Protein AF-A0A2E6J4M5-F1 (afdb_monomer_lite)

pLDDT: mean 95.75, std 4.4, range [58.66, 98.62]

Foldseek 3Di:
DVVLLVVLVPDQDPDVVSVVLCCDPPRPNNVSVCVVQVVLLVLLVCCVVVVDPLLVSCVVPVSSLLSCLRCVVVLVVCCVVHNVCRCVSSVCSCPVDPNNVVSSVVSNVVSVVVSVVD

Structure (mmCIF, N/CA/C/O backbone):
data_AF-A0A2E6J4M5-F1
#
_entry.id   AF-A0A2E6J4M5-F1
#
loop_
_atom_site.group_PDB
_atom_site.id
_atom_site.type_symbol
_atom_site.label_atom_id
_atom_site.label_alt_id
_atom_site.label_comp_id
_atom_site.label_asym_id
_atom_site.label_entity_id
_atom_site.label_seq_id
_atom_site.pdbx_PDB_ins_code
_atom_site.Cartn_x
_atom_site.Cartn_y
_atom_site.Cartn_z
_atom_site.occupancy
_atom_site.B_iso_or_equiv
_atom_site.auth_seq_id
_atom_site.auth_comp_id
_atom_site.auth_asym_id
_atom_site.auth_atom_id
_atom_site.pdbx_PDB_model_num
ATOM 1 N N . MET A 1 1 ? 15.468 -2.983 6.492 1.00 77.31 1 MET A N 1
ATOM 2 C CA . MET A 1 1 ? 14.169 -2.460 6.018 1.00 77.31 1 MET A CA 1
ATOM 3 C C . MET A 1 1 ? 14.188 -0.984 5.601 1.00 77.31 1 MET A C 1
ATOM 5 O O . MET A 1 1 ? 13.483 -0.659 4.659 1.00 77.31 1 MET A O 1
ATOM 9 N N . ARG A 1 2 ? 14.964 -0.078 6.234 1.00 91.81 2 ARG A N 1
ATOM 10 C CA . ARG A 1 2 ? 14.989 1.359 5.858 1.00 91.81 2 ARG A CA 1
ATOM 11 C C . ARG A 1 2 ? 15.240 1.595 4.360 1.00 91.81 2 ARG A C 1
ATOM 13 O O . ARG A 1 2 ? 14.367 2.132 3.704 1.00 91.81 2 ARG A O 1
ATOM 20 N N . THR A 1 3 ? 16.327 1.055 3.807 1.00 94.69 3 THR A N 1
ATOM 21 C CA . THR A 1 3 ? 16.659 1.180 2.374 1.00 94.69 3 THR A CA 1
ATOM 22 C C . THR A 1 3 ? 15.548 0.684 1.445 1.00 94.69 3 THR A C 1
ATOM 24 O O . THR A 1 3 ? 15.268 1.305 0.426 1.00 94.69 3 THR A O 1
ATOM 27 N N . SER A 1 4 ? 14.885 -0.422 1.793 1.00 95.50 4 SER A N 1
ATOM 28 C CA . SER A 1 4 ? 13.773 -0.954 1.000 1.00 95.50 4 SER A CA 1
ATOM 29 C C . SER A 1 4 ? 12.544 -0.049 1.060 1.00 95.50 4 SER A C 1
ATOM 31 O O . SER A 1 4 ? 11.919 0.176 0.030 1.00 95.50 4 SER A O 1
ATOM 33 N N . ARG A 1 5 ? 12.228 0.517 2.233 1.00 93.44 5 ARG A N 1
ATOM 34 C CA . ARG A 1 5 ? 11.169 1.528 2.361 1.00 93.44 5 ARG A CA 1
ATOM 35 C C . ARG A 1 5 ? 11.501 2.782 1.570 1.00 93.44 5 ARG A C 1
ATOM 37 O O . ARG A 1 5 ? 10.651 3.242 0.827 1.00 93.44 5 ARG A O 1
ATOM 44 N N . ASP A 1 6 ? 12.733 3.278 1.637 1.00 93.88 6 ASP A N 1
ATOM 45 C CA . ASP A 1 6 ? 13.154 4.461 0.878 1.00 93.88 6 ASP A CA 1
ATOM 46 C C . ASP A 1 6 ? 12.983 4.244 -0.637 1.00 93.88 6 ASP A C 1
ATOM 48 O O . ASP A 1 6 ? 12.416 5.092 -1.328 1.00 93.88 6 ASP A O 1
ATOM 52 N N . ALA A 1 7 ? 13.376 3.067 -1.141 1.00 93.94 7 ALA A N 1
ATOM 53 C CA . ALA A 1 7 ? 13.189 2.696 -2.544 1.00 93.94 7 ALA A CA 1
ATOM 54 C C . ALA A 1 7 ? 11.704 2.666 -2.956 1.00 93.94 7 ALA A C 1
ATOM 56 O O . ALA A 1 7 ? 11.341 3.193 -4.007 1.00 93.94 7 ALA A O 1
ATOM 57 N N . ILE A 1 8 ? 10.830 2.094 -2.121 1.00 94.69 8 ILE A N 1
ATOM 58 C CA . ILE A 1 8 ? 9.387 1.999 -2.401 1.00 94.69 8 ILE A CA 1
ATOM 59 C C . ILE A 1 8 ? 8.642 3.318 -2.125 1.00 94.69 8 ILE A C 1
ATOM 61 O O . ILE A 1 8 ? 7.648 3.632 -2.776 1.00 94.69 8 ILE A O 1
ATOM 65 N N . ASN A 1 9 ? 9.144 4.181 -1.249 1.00 90.50 9 ASN A N 1
ATOM 66 C CA . ASN A 1 9 ? 8.601 5.526 -1.061 1.00 90.50 9 ASN A CA 1
ATOM 67 C C . ASN A 1 9 ? 8.848 6.406 -2.298 1.00 90.50 9 ASN A C 1
ATOM 69 O O . ASN A 1 9 ? 7.993 7.226 -2.658 1.00 90.50 9 ASN A O 1
ATOM 73 N N . GLY A 1 10 ? 9.958 6.162 -3.002 1.00 90.88 10 GLY A N 1
ATOM 74 C CA . GLY A 1 10 ? 10.264 6.726 -4.317 1.00 90.88 10 GLY A CA 1
ATOM 75 C C . GLY A 1 10 ? 9.434 6.168 -5.482 1.00 90.88 10 GLY A C 1
ATOM 76 O O . GLY A 1 10 ? 9.454 6.760 -6.558 1.00 90.88 10 GLY A O 1
ATOM 77 N N . PHE A 1 11 ? 8.674 5.086 -5.287 1.00 93.44 11 PHE A N 1
ATOM 78 C CA . PHE A 1 11 ? 7.812 4.499 -6.316 1.00 93.44 11 PHE A CA 1
ATOM 79 C C . PHE A 1 11 ? 6.544 5.339 -6.533 1.00 93.44 11 PHE A C 1
ATOM 81 O O . PHE A 1 11 ? 5.822 5.635 -5.576 1.00 93.44 11 PHE A O 1
ATOM 88 N N . TRP A 1 12 ? 6.276 5.720 -7.785 1.00 95.50 12 TRP A N 1
ATOM 89 C CA . TRP A 1 12 ? 5.132 6.537 -8.216 1.00 95.50 12 TRP A CA 1
ATOM 90 C C . TRP A 1 12 ? 4.625 6.041 -9.582 1.00 95.50 12 TRP A C 1
ATOM 92 O O . TRP A 1 12 ? 4.986 6.637 -10.597 1.00 95.50 12 TRP A O 1
ATOM 102 N N . PRO A 1 13 ? 3.854 4.938 -9.622 1.00 95.38 13 PRO A N 1
ATOM 103 C CA . PRO A 1 13 ? 3.437 4.314 -10.875 1.00 95.38 13 PRO A CA 1
ATOM 104 C C . PRO A 1 13 ? 2.462 5.205 -11.647 1.00 95.38 13 PRO A C 1
ATOM 106 O O . PRO A 1 13 ? 1.485 5.703 -11.083 1.00 95.38 13 PRO A O 1
ATOM 109 N N . LYS A 1 14 ? 2.716 5.373 -12.944 1.00 95.25 14 LYS A N 1
ATOM 110 C CA . LYS A 1 14 ? 1.838 6.055 -13.905 1.00 95.25 14 LYS A CA 1
ATOM 111 C C . LYS A 1 14 ? 0.982 5.075 -14.708 1.00 95.25 14 LYS A C 1
ATOM 113 O O . LYS A 1 14 ? -0.007 5.488 -15.305 1.00 95.25 14 LYS A O 1
ATOM 118 N N . SER A 1 15 ? 1.354 3.800 -14.713 1.00 96.69 15 SER A N 1
ATOM 119 C CA . SER A 1 15 ? 0.588 2.714 -15.317 1.00 96.69 15 SER A CA 1
ATOM 120 C C . SER A 1 15 ? 0.791 1.403 -14.554 1.00 96.69 15 SER A C 1
ATOM 122 O O . SER A 1 15 ? 1.651 1.296 -13.673 1.00 96.69 15 SER A O 1
ATOM 124 N N . TYR A 1 16 ? 0.020 0.378 -14.923 1.00 96.88 16 TYR A N 1
ATOM 125 C CA . TYR A 1 16 ? 0.252 -0.975 -14.427 1.00 96.88 16 TYR A CA 1
ATOM 126 C C . TYR A 1 16 ? 1.624 -1.527 -14.854 1.00 96.88 16 TYR A C 1
ATOM 128 O O . TYR A 1 16 ? 2.256 -2.233 -14.070 1.00 96.88 16 TYR A O 1
ATOM 136 N N . ASP A 1 17 ? 2.141 -1.153 -16.030 1.00 96.88 17 ASP A N 1
ATOM 137 C CA . ASP A 1 17 ? 3.466 -1.597 -16.487 1.00 96.88 17 ASP A CA 1
ATOM 138 C C . ASP A 1 17 ? 4.587 -1.164 -15.529 1.00 96.88 17 ASP A C 1
ATOM 140 O O . ASP A 1 17 ? 5.521 -1.932 -15.294 1.00 96.88 17 ASP A O 1
ATOM 144 N N . ASP A 1 18 ? 4.469 0.009 -14.895 1.00 95.62 18 ASP A N 1
ATOM 145 C CA . ASP A 1 18 ? 5.419 0.452 -13.866 1.00 95.62 18 ASP A CA 1
ATOM 146 C C . ASP A 1 18 ? 5.383 -0.464 -12.633 1.00 95.62 18 ASP A C 1
ATOM 148 O O . ASP A 1 18 ? 6.424 -0.835 -12.082 1.00 95.62 18 ASP A O 1
ATOM 152 N N . VAL A 1 19 ? 4.180 -0.857 -12.199 1.00 96.06 19 VAL A N 1
ATOM 153 C CA . VAL A 1 19 ? 3.988 -1.806 -11.090 1.00 96.06 19 VAL A CA 1
ATOM 154 C C . VAL A 1 19 ? 4.594 -3.160 -11.455 1.00 96.06 19 VAL A C 1
ATOM 156 O O . VAL A 1 19 ? 5.367 -3.738 -10.682 1.00 96.06 19 VAL A O 1
ATOM 159 N N . LYS A 1 20 ? 4.284 -3.646 -12.658 1.00 95.94 20 LYS A N 1
ATOM 160 C CA . LYS A 1 20 ? 4.773 -4.913 -13.193 1.00 95.94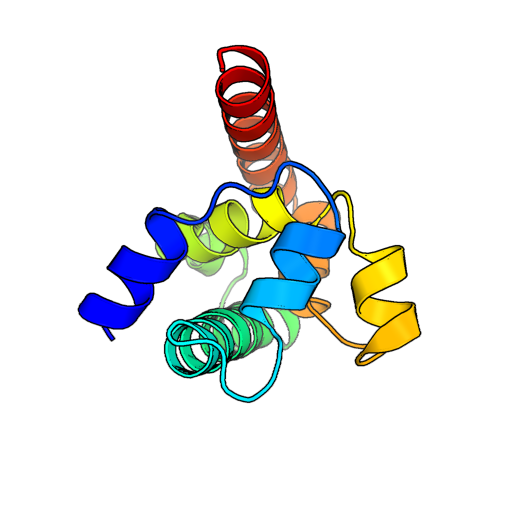 20 LYS A CA 1
ATOM 161 C C . LYS A 1 20 ? 6.296 -4.933 -13.245 1.00 95.94 20 LYS A C 1
ATOM 163 O O . LYS A 1 20 ? 6.891 -5.868 -12.711 1.00 95.94 20 LYS A O 1
ATOM 168 N N . ALA A 1 21 ? 6.931 -3.881 -13.761 1.00 94.75 21 ALA A N 1
ATOM 169 C CA . ALA A 1 21 ? 8.385 -3.751 -13.818 1.00 94.75 21 ALA A CA 1
ATOM 170 C C . ALA A 1 21 ? 9.040 -3.838 -12.428 1.00 94.75 21 ALA A C 1
ATOM 172 O O . ALA A 1 21 ? 10.022 -4.559 -12.253 1.00 94.75 21 ALA A O 1
ATOM 173 N N . TYR A 1 22 ? 8.471 -3.178 -11.414 1.00 93.81 22 TYR A N 1
ATOM 174 C CA . TYR A 1 22 ? 8.993 -3.219 -10.040 1.00 93.81 22 TYR A CA 1
ATOM 175 C C . TYR A 1 22 ? 8.851 -4.610 -9.406 1.00 93.81 22 TYR A C 1
ATOM 177 O O . TYR A 1 22 ? 9.720 -5.047 -8.645 1.00 93.81 22 TYR A O 1
ATOM 185 N N . SER A 1 23 ? 7.775 -5.321 -9.743 1.00 92.31 23 SER A N 1
ATOM 186 C CA . SER A 1 23 ? 7.509 -6.684 -9.282 1.00 92.31 23 SER A CA 1
ATOM 187 C C . SER A 1 23 ? 8.242 -7.775 -10.078 1.00 92.31 23 SER A C 1
ATOM 189 O O . SER A 1 23 ? 8.282 -8.925 -9.636 1.00 92.31 23 SER A O 1
ATOM 191 N N . ALA A 1 24 ? 8.876 -7.427 -11.203 1.00 94.38 24 ALA A N 1
ATOM 192 C CA . ALA A 1 24 ? 9.518 -8.384 -12.094 1.00 94.38 24 ALA A CA 1
ATOM 193 C C . ALA A 1 24 ? 10.814 -8.971 -11.494 1.00 94.38 24 ALA A C 1
ATOM 195 O O . ALA A 1 24 ? 11.618 -8.237 -10.901 1.00 94.38 24 ALA A O 1
ATOM 196 N N . PRO A 1 25 ? 11.071 -10.282 -11.666 1.00 92.00 25 PRO A N 1
ATOM 197 C CA . PRO A 1 25 ? 12.357 -10.879 -11.320 1.00 92.00 25 PRO A CA 1
ATOM 198 C C . PRO A 1 25 ? 13.519 -10.163 -12.022 1.00 92.00 25 PRO A C 1
ATOM 200 O O . PRO A 1 25 ? 13.433 -9.821 -13.197 1.00 92.00 25 PRO A O 1
ATOM 203 N N . GLY A 1 26 ? 14.619 -9.934 -11.302 1.00 89.56 26 GLY A N 1
ATOM 204 C CA . GLY A 1 26 ? 15.816 -9.279 -11.845 1.00 89.56 26 GLY A CA 1
ATOM 205 C C . GLY A 1 26 ? 15.776 -7.746 -11.856 1.00 89.56 26 GLY A C 1
ATOM 206 O O . GLY A 1 26 ? 16.831 -7.130 -11.992 1.00 89.56 26 GLY A O 1
ATOM 207 N N . HIS A 1 27 ? 14.618 -7.111 -11.634 1.00 93.00 27 HIS A N 1
ATOM 208 C CA . HIS A 1 27 ? 14.576 -5.661 -11.457 1.00 93.00 27 HIS A CA 1
ATOM 209 C C . HIS A 1 27 ? 15.319 -5.262 -10.162 1.00 93.00 27 HIS A C 1
ATOM 211 O O . HIS A 1 27 ? 15.077 -5.881 -9.119 1.00 93.00 27 HIS A O 1
ATOM 217 N N . PRO A 1 28 ? 16.174 -4.216 -10.159 1.00 92.88 28 PRO A N 1
ATOM 218 C CA . PRO A 1 28 ? 16.979 -3.846 -8.986 1.00 92.88 28 PRO A CA 1
ATOM 219 C C . PRO A 1 28 ? 16.162 -3.601 -7.711 1.00 92.88 28 PRO A C 1
ATOM 221 O O . PRO A 1 28 ? 16.618 -3.877 -6.603 1.00 92.88 28 PRO A O 1
ATOM 224 N N . VAL A 1 29 ? 14.925 -3.116 -7.860 1.00 93.62 29 VAL A N 1
ATOM 225 C CA . VAL A 1 29 ? 14.026 -2.841 -6.727 1.00 93.62 29 VAL A CA 1
ATOM 226 C C . VAL A 1 29 ? 13.154 -4.031 -6.318 1.00 93.62 29 VAL A C 1
ATOM 228 O O . VAL A 1 29 ? 12.450 -3.936 -5.319 1.00 93.62 29 VAL A O 1
ATOM 231 N N . ASN A 1 30 ? 13.191 -5.158 -7.038 1.00 95.56 30 ASN A N 1
ATOM 232 C CA . ASN A 1 30 ? 12.283 -6.284 -6.801 1.00 95.56 30 ASN A CA 1
ATOM 233 C C . ASN A 1 30 ? 12.383 -6.838 -5.375 1.00 95.56 30 ASN A C 1
ATOM 235 O O . ASN A 1 30 ? 11.375 -7.150 -4.743 1.00 95.56 30 ASN A O 1
ATOM 239 N N . ALA A 1 31 ? 13.601 -6.933 -4.837 1.00 95.94 31 ALA A N 1
ATOM 240 C CA . ALA A 1 31 ? 13.808 -7.380 -3.463 1.00 95.94 31 ALA A CA 1
ATOM 241 C C . ALA A 1 31 ? 13.160 -6.421 -2.448 1.00 95.94 31 ALA A C 1
ATOM 243 O O . ALA A 1 31 ? 12.544 -6.872 -1.482 1.00 95.94 31 ALA A O 1
ATOM 244 N N . ALA A 1 32 ? 13.252 -5.108 -2.689 1.00 96.38 32 ALA A N 1
ATOM 245 C CA . ALA A 1 32 ? 12.592 -4.099 -1.867 1.00 96.38 32 ALA A CA 1
ATOM 246 C C . ALA A 1 32 ? 11.066 -4.165 -2.014 1.00 96.38 32 ALA A C 1
ATOM 248 O O . ALA A 1 32 ? 10.367 -4.146 -1.005 1.00 96.38 32 ALA A O 1
ATOM 249 N N . TRP A 1 33 ? 10.564 -4.323 -3.242 1.00 96.06 33 TRP A N 1
ATOM 250 C CA . TRP A 1 33 ? 9.142 -4.499 -3.530 1.00 96.06 33 TRP A CA 1
ATOM 251 C C . TRP A 1 33 ? 8.564 -5.677 -2.753 1.00 96.06 33 TRP A C 1
ATOM 253 O 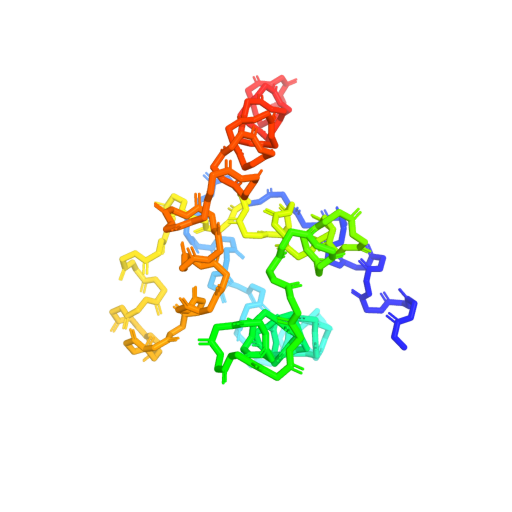O . TRP A 1 33 ? 7.629 -5.495 -1.974 1.00 96.06 33 TRP A O 1
ATOM 263 N N . ARG A 1 34 ? 9.164 -6.867 -2.896 1.00 95.38 34 ARG A N 1
ATOM 264 C CA . ARG A 1 34 ? 8.721 -8.077 -2.194 1.00 95.38 34 ARG A CA 1
ATOM 265 C C . ARG A 1 34 ? 8.762 -7.889 -0.684 1.00 95.38 34 ARG A C 1
ATOM 267 O O . ARG A 1 34 ? 7.769 -8.178 -0.038 1.00 95.38 34 ARG A O 1
ATOM 274 N N . GLN A 1 35 ? 9.862 -7.361 -0.137 1.00 97.00 35 GLN A N 1
ATOM 275 C CA . GLN A 1 35 ? 9.990 -7.136 1.306 1.00 97.00 35 GLN A CA 1
ATOM 276 C C . GLN A 1 35 ? 8.908 -6.193 1.849 1.00 97.00 35 GLN A C 1
ATOM 278 O O . GLN A 1 35 ? 8.299 -6.492 2.872 1.00 97.00 35 GLN A O 1
ATOM 283 N N . VAL A 1 36 ? 8.692 -5.045 1.204 1.00 97.12 36 VAL A N 1
ATOM 284 C CA . VAL A 1 36 ? 7.793 -4.003 1.720 1.00 97.12 36 VAL A CA 1
ATOM 285 C C . VAL A 1 36 ? 6.328 -4.408 1.557 1.00 97.12 36 VAL A C 1
ATOM 287 O O . VAL A 1 36 ? 5.559 -4.290 2.506 1.00 97.12 36 VAL A O 1
ATOM 290 N N . THR A 1 37 ? 5.942 -4.931 0.391 1.00 96.62 37 THR A N 1
ATOM 291 C CA . THR A 1 37 ? 4.554 -5.351 0.131 1.00 96.62 37 THR A CA 1
ATOM 292 C C . THR A 1 37 ? 4.142 -6.532 1.007 1.00 96.62 37 THR A C 1
ATOM 294 O O . THR A 1 37 ? 3.089 -6.472 1.638 1.00 96.62 37 THR A O 1
ATOM 297 N N . SER A 1 38 ? 4.986 -7.565 1.139 1.00 96.94 38 SER A N 1
ATOM 298 C CA . SER A 1 38 ? 4.668 -8.715 1.995 1.00 96.94 38 SER A CA 1
ATOM 299 C C . SER A 1 38 ? 4.622 -8.342 3.474 1.00 96.94 38 SER A C 1
ATOM 301 O O . SER A 1 38 ? 3.817 -8.889 4.222 1.00 96.94 38 SER A O 1
ATOM 303 N N . TYR A 1 39 ? 5.486 -7.416 3.906 1.00 97.88 39 TYR A N 1
ATOM 304 C CA . TYR A 1 39 ? 5.469 -6.919 5.277 1.00 97.88 39 TYR A CA 1
ATOM 305 C C . TYR A 1 39 ? 4.151 -6.215 5.587 1.00 97.88 39 TYR A C 1
ATOM 307 O O . TYR A 1 39 ? 3.509 -6.557 6.574 1.00 97.88 39 TYR A O 1
ATOM 315 N N . TRP A 1 40 ? 3.713 -5.281 4.737 1.00 97.81 40 TRP A N 1
ATOM 316 C CA . TRP A 1 40 ? 2.462 -4.567 4.984 1.00 97.81 40 TRP A CA 1
ATOM 317 C C . TRP A 1 40 ? 1.234 -5.473 4.889 1.00 97.81 40 TRP A C 1
ATOM 319 O O . TRP A 1 40 ? 0.324 -5.322 5.698 1.00 97.81 40 TRP A O 1
ATOM 329 N N . GLU A 1 41 ? 1.236 -6.470 4.002 1.00 98.00 41 GLU A N 1
ATOM 330 C CA . GLU A 1 41 ? 0.182 -7.490 3.989 1.00 98.00 41 GLU A CA 1
ATOM 331 C C . GLU A 1 41 ? 0.131 -8.292 5.292 1.00 98.00 41 GLU A C 1
ATOM 333 O O . GLU A 1 41 ? -0.950 -8.503 5.836 1.00 98.00 41 GLU A O 1
ATOM 338 N N . MET A 1 42 ? 1.282 -8.688 5.84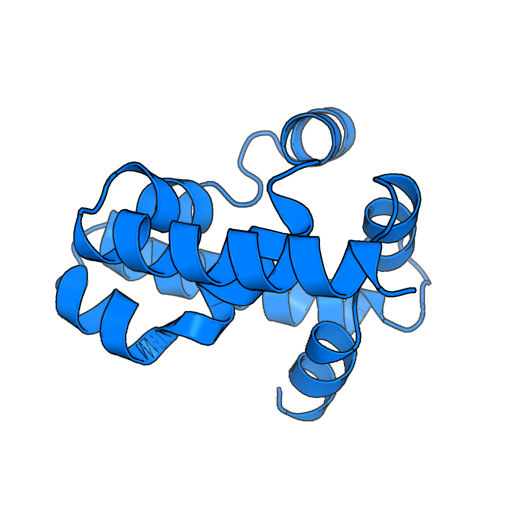6 1.00 97.88 42 MET A N 1
ATOM 339 C CA . MET A 1 42 ? 1.324 -9.344 7.155 1.00 97.88 42 MET A CA 1
ATOM 340 C C . MET A 1 42 ? 0.847 -8.403 8.270 1.00 97.88 42 MET A C 1
ATOM 342 O O . MET A 1 42 ? 0.075 -8.824 9.129 1.00 97.88 42 MET A O 1
ATOM 346 N N . VAL A 1 43 ? 1.277 -7.134 8.254 1.00 97.56 43 VAL A N 1
ATOM 347 C CA . VAL A 1 43 ? 0.908 -6.136 9.269 1.00 97.56 43 VAL A CA 1
ATOM 348 C C . VAL A 1 43 ? -0.603 -5.975 9.282 1.00 97.56 43 VAL A C 1
ATOM 350 O O . VAL A 1 43 ? -1.224 -6.218 10.310 1.00 97.56 43 VAL A O 1
ATOM 353 N N . PHE A 1 44 ? -1.228 -5.633 8.158 1.00 98.38 44 PHE A N 1
ATOM 354 C CA . PHE A 1 44 ? -2.682 -5.464 8.114 1.00 98.38 44 PHE A CA 1
ATOM 355 C C . PHE A 1 44 ? -3.441 -6.787 8.268 1.00 98.38 44 PHE A C 1
ATOM 357 O O . PHE A 1 44 ? -4.568 -6.789 8.760 1.00 98.38 44 PHE A O 1
ATOM 364 N N . GLY A 1 45 ? -2.804 -7.918 7.953 1.00 98.50 45 GLY A N 1
ATOM 365 C CA . GLY A 1 45 ? -3.312 -9.247 8.270 1.00 98.50 45 GLY A CA 1
ATOM 366 C C . GLY A 1 45 ? -3.544 -9.458 9.764 1.00 98.50 45 GLY A C 1
ATOM 367 O O . GLY A 1 45 ? -4.555 -10.048 10.131 1.00 98.50 45 GLY A O 1
ATOM 368 N N . MET A 1 46 ? -2.691 -8.916 10.642 1.00 98.56 46 MET A N 1
ATOM 369 C CA . MET A 1 46 ? -2.894 -9.023 12.094 1.00 98.56 46 MET A CA 1
ATOM 370 C C . MET A 1 46 ? -4.216 -8.389 12.540 1.00 98.56 46 MET A C 1
ATOM 372 O O . MET A 1 46 ? -4.971 -9.010 13.285 1.00 98.56 46 MET A O 1
ATOM 376 N N . ALA A 1 47 ? -4.526 -7.187 12.048 1.00 97.75 47 ALA A N 1
ATOM 377 C CA . ALA A 1 47 ? -5.793 -6.520 12.341 1.00 97.75 47 ALA A CA 1
ATOM 378 C C . ALA A 1 47 ? -6.986 -7.230 11.681 1.00 97.75 47 ALA A C 1
ATOM 380 O O . ALA A 1 47 ? -8.001 -7.452 12.336 1.00 97.75 47 ALA A O 1
ATOM 381 N N . HIS A 1 48 ? -6.849 -7.657 10.420 1.00 98.31 48 HIS A N 1
ATOM 382 C CA . HIS A 1 48 ? -7.907 -8.383 9.705 1.00 98.31 48 HIS A CA 1
ATOM 383 C C . HIS A 1 48 ? -8.270 -9.701 10.417 1.00 98.31 48 HIS A C 1
ATOM 385 O O . HIS A 1 48 ? -9.433 -10.088 10.472 1.00 98.31 48 HIS A O 1
ATOM 391 N N . HIS A 1 49 ? -7.291 -10.367 11.033 1.00 98.38 49 HIS A N 1
ATOM 392 C CA . HIS A 1 49 ? -7.504 -11.583 11.820 1.00 98.38 49 HIS A CA 1
ATOM 393 C C . HIS A 1 49 ? -7.852 -11.331 13.299 1.00 98.38 49 HIS A C 1
ATOM 395 O O . HIS A 1 49 ? -7.916 -12.285 14.072 1.00 98.38 49 HIS A O 1
ATOM 401 N N . GLY A 1 50 ? -8.078 -10.080 13.713 1.00 97.31 50 GLY A N 1
ATOM 402 C CA . GLY A 1 50 ? -8.480 -9.740 15.082 1.00 97.31 50 GLY A CA 1
ATOM 403 C C . GLY A 1 50 ? -7.385 -9.918 16.139 1.00 97.31 50 GLY A C 1
ATOM 404 O O . GLY A 1 50 ? -7.689 -9.976 17.327 1.00 97.31 50 GLY A O 1
ATOM 405 N N . ILE A 1 51 ? -6.114 -10.006 15.732 1.00 98.38 51 ILE A N 1
ATOM 406 C CA . ILE A 1 51 ? -4.967 -10.135 16.649 1.00 98.38 51 ILE A CA 1
ATOM 407 C C . ILE A 1 51 ? -4.717 -8.811 17.384 1.00 98.38 51 ILE A C 1
ATOM 409 O O . ILE A 1 51 ? -4.308 -8.808 18.543 1.00 98.38 51 ILE A O 1
ATOM 413 N N . VAL A 1 52 ? -4.968 -7.683 16.714 1.00 97.44 52 VAL A N 1
ATOM 414 C CA . VAL A 1 52 ? -4.839 -6.332 17.275 1.00 97.44 52 VAL A CA 1
ATOM 415 C C . VAL A 1 52 ? -6.050 -5.498 16.863 1.00 97.44 52 VAL A C 1
ATOM 417 O O . VAL A 1 52 ? -6.593 -5.697 15.776 1.00 97.44 52 VAL A O 1
ATOM 420 N N . ALA A 1 53 ? -6.477 -4.567 17.721 1.00 97.44 53 ALA A N 1
ATOM 421 C CA . ALA A 1 53 ? -7.579 -3.654 17.425 1.00 97.44 53 ALA A CA 1
ATOM 422 C C . ALA A 1 53 ? -7.300 -2.850 16.143 1.00 97.44 53 ALA A C 1
ATOM 424 O O . ALA A 1 53 ? -6.233 -2.250 16.006 1.00 97.44 53 ALA A O 1
ATOM 425 N N . SER A 1 54 ? -8.259 -2.837 15.214 1.00 96.06 54 SER A N 1
ATOM 426 C CA . SER A 1 54 ? -8.081 -2.275 13.870 1.00 96.06 54 SER A CA 1
ATOM 427 C C . SER A 1 54 ? -7.757 -0.787 13.878 1.00 96.06 54 SER A C 1
ATOM 429 O O . SER A 1 54 ? -6.838 -0.379 13.175 1.00 96.06 54 SER A O 1
ATOM 431 N N . ASP A 1 55 ? -8.461 0.007 14.688 1.00 94.38 55 ASP A N 1
ATOM 432 C CA . ASP A 1 55 ? -8.278 1.463 14.725 1.00 94.38 55 ASP A CA 1
ATOM 433 C C . ASP A 1 55 ? -6.884 1.824 15.231 1.00 94.38 55 ASP A C 1
ATOM 435 O O . ASP A 1 55 ? -6.121 2.476 14.520 1.00 94.38 55 ASP A O 1
ATOM 439 N N . PHE A 1 56 ? -6.492 1.256 16.378 1.00 95.81 56 PHE A N 1
ATOM 440 C CA . PHE A 1 56 ? -5.133 1.381 16.905 1.00 95.81 56 PHE A CA 1
ATOM 441 C C . PHE A 1 56 ? -4.085 0.971 15.865 1.00 95.81 56 PHE A C 1
ATOM 443 O O . PHE A 1 56 ? -3.041 1.609 15.716 1.00 95.81 56 PHE A O 1
ATOM 450 N N . TRP A 1 57 ? -4.347 -0.105 15.124 1.00 96.12 57 TRP A N 1
ATOM 451 C CA . TRP A 1 57 ? -3.408 -0.587 14.127 1.00 96.12 57 TRP A CA 1
ATOM 452 C C . TRP A 1 57 ? -3.265 0.372 12.944 1.00 96.12 57 TRP A C 1
ATOM 454 O O . TRP A 1 57 ? -2.144 0.653 12.523 1.00 96.12 57 TRP A O 1
ATOM 464 N N . ILE A 1 58 ? -4.374 0.904 12.430 1.00 95.94 58 ILE A N 1
ATOM 465 C CA . ILE A 1 58 ? -4.405 1.830 11.291 1.00 95.94 58 ILE A CA 1
ATOM 466 C C . ILE A 1 58 ? -3.744 3.164 11.646 1.00 95.94 58 ILE A C 1
ATOM 468 O O . ILE A 1 58 ? -2.921 3.649 10.867 1.00 95.94 58 ILE A O 1
ATOM 472 N N . GLU A 1 59 ? -4.039 3.713 12.827 1.00 95.12 59 GLU A N 1
ATOM 473 C CA . GLU A 1 59 ? -3.459 4.965 13.336 1.00 95.12 59 GLU A CA 1
ATOM 474 C C . GLU A 1 59 ? -1.923 4.947 13.329 1.00 95.12 59 GLU A C 1
ATOM 476 O O . GLU A 1 59 ? -1.282 5.958 13.046 1.00 95.12 59 GLU A O 1
ATOM 481 N N . ASN A 1 60 ? -1.322 3.783 13.590 1.00 95.88 60 ASN A N 1
ATOM 482 C CA . ASN A 1 60 ? 0.127 3.629 13.718 1.00 95.88 60 ASN A CA 1
ATOM 483 C C . ASN A 1 60 ? 0.824 3.136 12.436 1.00 95.88 60 ASN A C 1
ATOM 485 O O . ASN A 1 60 ? 2.050 3.195 12.346 1.00 95.88 60 ASN A O 1
ATOM 489 N N . ASN A 1 61 ? 0.075 2.651 11.438 1.00 96.06 61 ASN A N 1
ATOM 490 C CA . ASN A 1 61 ? 0.625 1.950 10.267 1.00 96.06 61 ASN A CA 1
ATOM 491 C C . ASN A 1 61 ? 0.194 2.557 8.918 1.00 96.06 61 ASN A C 1
ATOM 493 O O . ASN A 1 61 ? 0.108 1.858 7.904 1.00 96.06 61 ASN A O 1
ATOM 497 N N . GLY A 1 62 ? -0.024 3.874 8.872 1.00 94.81 62 GLY A N 1
ATOM 498 C CA . GLY A 1 62 ? -0.464 4.598 7.671 1.00 94.81 62 GLY A CA 1
ATOM 499 C C . GLY A 1 62 ? 0.412 4.427 6.424 1.00 94.81 62 GLY A C 1
ATOM 500 O O . GLY A 1 62 ? -0.091 4.509 5.304 1.00 94.81 62 GLY A O 1
ATOM 501 N N . GLU A 1 63 ? 1.709 4.132 6.584 1.00 95.56 63 GLU A N 1
ATOM 502 C CA . GLU A 1 63 ? 2.628 3.898 5.457 1.00 95.56 63 GLU A CA 1
ATOM 503 C C . GLU A 1 63 ? 2.160 2.732 4.564 1.00 95.56 63 GLU A C 1
ATOM 505 O O . GLU A 1 63 ? 2.281 2.813 3.339 1.00 95.56 63 GLU A O 1
ATOM 510 N N . GLY A 1 64 ? 1.552 1.686 5.137 1.00 96.56 64 GLY A N 1
ATOM 511 C CA . GLY A 1 64 ? 0.995 0.587 4.347 1.00 96.56 64 GLY A CA 1
ATOM 512 C C . GLY A 1 64 ? -0.215 1.013 3.512 1.00 96.56 64 GLY A C 1
ATOM 513 O O . GLY A 1 64 ? -0.276 0.689 2.326 1.00 96.56 64 GLY A O 1
ATOM 514 N N . LEU A 1 65 ? -1.130 1.813 4.074 1.00 97.69 65 LEU A N 1
ATOM 515 C CA . LEU A 1 65 ? -2.252 2.384 3.314 1.00 97.69 65 LEU A CA 1
ATOM 516 C C . LEU A 1 65 ? -1.770 3.354 2.230 1.00 97.69 65 LEU A C 1
ATOM 518 O O . LEU A 1 65 ? -2.349 3.409 1.147 1.00 97.69 65 LEU A O 1
ATOM 522 N N . PHE A 1 66 ? -0.680 4.083 2.477 1.00 97.50 66 PHE A N 1
ATOM 523 C CA . PHE A 1 66 ? -0.085 4.972 1.482 1.00 97.50 66 PHE A CA 1
ATOM 524 C C . PHE A 1 66 ? 0.541 4.200 0.316 1.00 97.50 66 PHE A C 1
ATOM 526 O O . PHE A 1 66 ? 0.362 4.581 -0.842 1.00 97.50 66 PHE A O 1
ATOM 533 N N . LEU A 1 67 ? 1.230 3.089 0.597 1.00 97.31 67 LEU A N 1
ATOM 534 C CA . LEU A 1 67 ? 1.666 2.153 -0.437 1.00 97.31 67 LEU A CA 1
ATOM 535 C C . LEU A 1 67 ? 0.467 1.616 -1.222 1.00 97.31 67 LEU A C 1
ATOM 537 O O . LEU A 1 67 ? 0.490 1.632 -2.453 1.00 97.31 67 LEU A O 1
ATOM 541 N N . PHE A 1 68 ? -0.579 1.175 -0.519 1.00 98.25 68 PHE A N 1
ATOM 542 C CA . PHE A 1 68 ? -1.781 0.637 -1.145 1.00 98.25 68 PHE A CA 1
ATOM 543 C C . PHE A 1 68 ? -2.462 1.665 -2.057 1.00 98.25 68 PHE A C 1
ATOM 545 O O . PHE A 1 68 ? -2.812 1.332 -3.183 1.00 98.25 68 PHE A O 1
ATOM 552 N N . ALA A 1 69 ? -2.545 2.937 -1.654 1.00 98.19 69 ALA A N 1
ATOM 553 C CA . ALA A 1 69 ? -3.134 4.008 -2.463 1.00 98.19 69 ALA A CA 1
ATOM 554 C C . ALA A 1 69 ? -2.455 4.193 -3.830 1.00 98.19 69 ALA A C 1
ATOM 556 O O . ALA A 1 69 ? -3.111 4.593 -4.790 1.00 98.19 69 ALA A O 1
ATOM 557 N N . LYS A 1 70 ? -1.161 3.865 -3.947 1.00 97.81 70 LYS A N 1
ATOM 558 C CA . LYS A 1 70 ? -0.425 3.911 -5.221 1.00 97.81 70 LYS A CA 1
ATOM 559 C C . LYS A 1 70 ? -0.752 2.740 -6.151 1.00 97.81 70 LYS A C 1
ATOM 561 O O . LYS A 1 70 ? -0.653 2.896 -7.362 1.00 97.81 70 LYS A O 1
ATOM 566 N N . VAL A 1 71 ? -1.094 1.573 -5.602 1.00 97.44 71 VAL A N 1
ATOM 567 C CA . VAL A 1 71 ? -1.295 0.328 -6.370 1.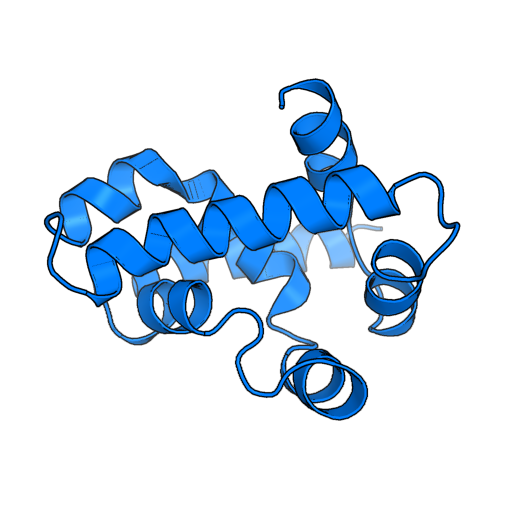00 97.44 71 VAL A CA 1
ATOM 568 C C . VAL A 1 71 ? -2.765 -0.046 -6.545 1.00 97.44 71 VAL A C 1
ATOM 570 O O . VAL A 1 71 ? -3.085 -0.795 -7.460 1.00 97.44 71 VAL A O 1
ATOM 573 N N . ALA A 1 72 ? -3.656 0.495 -5.710 1.00 97.81 72 ALA A N 1
ATOM 574 C CA . ALA A 1 72 ? -5.090 0.224 -5.731 1.00 97.81 72 ALA A CA 1
ATOM 575 C C . ALA A 1 72 ? -5.751 0.421 -7.111 1.00 97.81 72 ALA A C 1
ATOM 577 O O . ALA A 1 72 ? -6.587 -0.411 -7.459 1.00 97.81 72 ALA A O 1
ATOM 578 N N . PRO A 1 73 ? -5.374 1.423 -7.940 1.00 97.62 73 PRO A N 1
ATOM 579 C CA . PRO A 1 73 ? -5.932 1.555 -9.289 1.00 97.62 73 PRO A CA 1
ATOM 580 C C . PRO A 1 73 ? -5.660 0.362 -10.213 1.00 97.62 73 PRO A C 1
ATOM 582 O O . PRO A 1 73 ? -6.390 0.179 -11.177 1.00 97.62 73 PRO A O 1
ATOM 585 N N . TYR A 1 74 ? -4.632 -0.439 -9.918 1.00 98.12 74 TYR A N 1
ATOM 586 C CA . TYR A 1 74 ? -4.163 -1.547 -10.754 1.00 98.12 74 TYR A CA 1
ATOM 587 C C . TYR A 1 74 ? -4.412 -2.917 -10.107 1.00 98.12 74 TYR A C 1
ATOM 589 O O . TYR A 1 74 ? -3.759 -3.910 -10.434 1.00 98.12 74 TYR A O 1
ATOM 597 N N . LEU A 1 75 ? -5.292 -2.978 -9.104 1.00 97.94 75 LEU A N 1
ATOM 598 C CA . LEU A 1 75 ? -5.478 -4.173 -8.284 1.00 97.94 75 LEU A CA 1
ATOM 599 C C . LEU A 1 75 ? -6.008 -5.363 -9.095 1.00 97.94 75 LEU A C 1
ATOM 601 O O . LEU A 1 75 ? -5.623 -6.503 -8.830 1.00 97.94 75 LEU A O 1
ATOM 605 N N . ASN A 1 76 ? -6.843 -5.095 -10.100 1.00 98.12 76 ASN A N 1
ATOM 606 C CA . ASN A 1 76 ? -7.388 -6.118 -10.989 1.00 98.12 76 ASN A CA 1
ATOM 607 C C . ASN A 1 76 ? -6.273 -6.792 -11.796 1.00 98.12 76 ASN A C 1
ATOM 609 O O . ASN A 1 76 ? -6.179 -8.017 -11.817 1.00 98.12 76 ASN A O 1
ATOM 613 N N . GLU A 1 77 ? -5.386 -6.005 -12.394 1.00 98.31 77 GLU A N 1
ATOM 614 C CA . GLU A 1 77 ? -4.264 -6.471 -13.200 1.00 98.31 77 GLU A CA 1
ATOM 615 C C . GLU A 1 77 ? -3.215 -7.185 -12.337 1.00 98.31 77 GLU A C 1
ATOM 617 O O . GLU A 1 77 ? -2.768 -8.283 -12.672 1.00 98.31 77 GLU A O 1
ATOM 622 N N . ILE A 1 78 ? -2.890 -6.630 -11.161 1.00 97.50 78 ILE A N 1
ATOM 623 C CA . ILE A 1 78 ? -2.010 -7.270 -10.167 1.00 97.50 78 ILE A CA 1
ATOM 624 C C . ILE A 1 78 ? -2.514 -8.675 -9.804 1.00 97.50 78 ILE A C 1
ATOM 626 O O . ILE A 1 78 ? -1.715 -9.602 -9.649 1.00 97.50 78 ILE A O 1
ATOM 630 N N . ARG A 1 79 ? -3.829 -8.838 -9.630 1.00 97.88 79 ARG A N 1
ATOM 631 C CA . ARG A 1 79 ? -4.447 -10.119 -9.262 1.00 97.88 79 ARG A CA 1
ATOM 632 C C . ARG A 1 79 ? -4.568 -11.076 -10.442 1.00 97.88 79 ARG A C 1
ATOM 634 O O . ARG A 1 79 ? -4.416 -12.276 -10.235 1.00 97.88 79 ARG A O 1
ATOM 641 N N . ALA A 1 80 ? -4.811 -10.556 -11.644 1.00 97.81 80 ALA A N 1
ATOM 642 C CA . ALA A 1 80 ? -4.924 -11.346 -12.866 1.00 97.81 80 ALA A CA 1
ATOM 643 C C . ALA A 1 80 ? -3.585 -11.974 -13.285 1.00 97.81 80 ALA A C 1
ATOM 645 O O . ALA A 1 80 ? -3.554 -13.145 -13.652 1.00 97.81 80 ALA A O 1
ATOM 646 N N . GLU A 1 81 ? -2.481 -11.223 -13.210 1.00 95.19 81 GLU A N 1
ATOM 647 C CA . GLU A 1 81 ? -1.153 -11.724 -13.605 1.00 95.19 81 GLU A CA 1
ATOM 648 C C . GLU A 1 81 ? -0.334 -12.304 -12.441 1.00 95.19 81 GLU A C 1
ATOM 650 O O . GLU A 1 81 ? 0.670 -12.984 -12.657 1.00 95.19 81 GLU A O 1
ATOM 655 N N . GLY A 1 82 ? -0.728 -12.007 -11.202 1.00 92.56 82 GLY A N 1
ATOM 656 C CA . GLY A 1 82 ? -0.035 -12.430 -9.991 1.00 92.56 82 GLY A CA 1
ATOM 657 C C . GLY A 1 82 ? -0.864 -13.394 -9.148 1.00 92.56 82 GLY A C 1
ATOM 658 O O . GLY A 1 82 ? -1.257 -14.474 -9.581 1.00 92.56 82 GLY A O 1
ATOM 659 N N . SER A 1 83 ? -1.084 -13.019 -7.889 1.00 94.12 83 SER A N 1
ATOM 660 C CA . SER A 1 83 ? -1.913 -13.781 -6.953 1.00 94.12 83 SER A CA 1
ATOM 661 C C . SER A 1 83 ? -3.293 -13.133 -6.816 1.00 94.12 83 SER A C 1
ATOM 663 O O . SER A 1 83 ? -3.353 -11.936 -6.522 1.00 94.12 83 SER A O 1
ATOM 665 N N . PRO A 1 84 ? -4.396 -13.905 -6.869 1.00 96.81 84 PRO A N 1
ATOM 666 C CA . PRO A 1 84 ? -5.740 -13.396 -6.579 1.00 96.81 84 PRO A CA 1
ATOM 667 C C . PRO A 1 84 ? -5.877 -12.763 -5.187 1.00 96.81 84 PRO A C 1
ATOM 669 O O . PRO A 1 84 ? -6.766 -11.952 -4.958 1.00 96.81 84 PRO A O 1
ATOM 672 N N . ARG A 1 85 ? -4.983 -13.123 -4.256 1.00 96.69 85 ARG A N 1
ATOM 673 C CA . ARG A 1 85 ? -4.961 -12.626 -2.871 1.00 96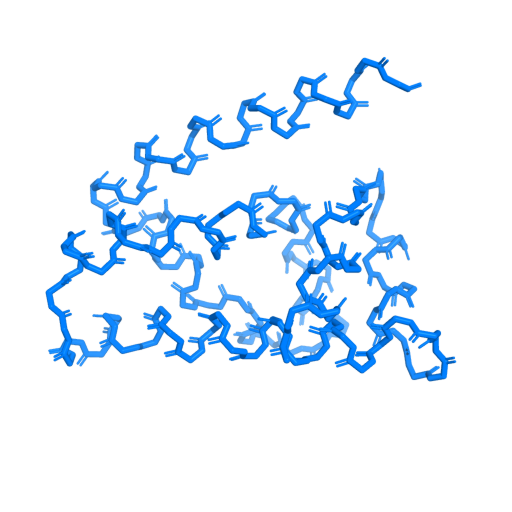.69 85 ARG A CA 1
ATOM 674 C C . ARG A 1 85 ? -4.037 -11.428 -2.656 1.00 96.69 85 ARG A C 1
ATOM 676 O O . ARG A 1 85 ? -3.868 -10.995 -1.521 1.00 96.69 85 ARG A O 1
ATOM 683 N N . SER A 1 86 ? -3.404 -10.906 -3.706 1.00 97.50 86 SER A N 1
ATOM 684 C CA . SER A 1 86 ? -2.524 -9.741 -3.584 1.00 97.50 86 SER A CA 1
ATOM 685 C C . SER A 1 86 ? -3.267 -8.558 -2.956 1.00 97.50 86 SER A C 1
ATOM 687 O O . SER A 1 86 ? -4.373 -8.216 -3.387 1.00 97.50 86 SER A O 1
ATOM 689 N N . PHE A 1 87 ? -2.629 -7.933 -1.964 1.00 98.38 87 PHE A N 1
ATOM 690 C CA . PHE A 1 87 ? -3.115 -6.746 -1.253 1.00 98.38 87 PHE A CA 1
ATOM 691 C C . PHE A 1 87 ? -4.477 -6.912 -0.553 1.00 98.38 87 PHE A C 1
ATOM 693 O O . PHE A 1 87 ? -5.166 -5.924 -0.319 1.00 98.38 87 PHE A O 1
ATOM 700 N N . GLN A 1 88 ? -4.905 -8.140 -0.240 1.00 98.56 88 GLN A N 1
ATOM 701 C CA . GLN A 1 88 ? -6.231 -8.393 0.339 1.00 98.56 88 GLN A CA 1
ATOM 702 C C . GLN A 1 88 ? -6.401 -7.767 1.732 1.00 98.56 88 GLN A C 1
ATOM 704 O O . GLN A 1 88 ? -7.494 -7.326 2.082 1.00 98.56 88 GLN A O 1
ATOM 709 N N . HIS A 1 89 ? -5.341 -7.722 2.546 1.00 98.62 89 HIS A N 1
ATOM 710 C CA . HIS A 1 89 ? -5.443 -7.197 3.910 1.00 98.62 89 HIS A CA 1
ATOM 711 C C . HIS A 1 89 ? -5.381 -5.673 3.921 1.00 98.62 89 HIS A C 1
ATOM 713 O O . HIS A 1 89 ? -6.116 -5.030 4.668 1.00 98.62 89 HIS A O 1
ATOM 719 N N . LEU A 1 90 ? -4.554 -5.097 3.051 1.00 98.56 90 LEU A N 1
ATOM 720 C CA . LEU A 1 90 ? -4.540 -3.661 2.807 1.00 98.56 90 LEU A CA 1
ATOM 721 C C . LEU A 1 90 ? -5.862 -3.161 2.206 1.00 98.56 90 LEU A C 1
ATOM 723 O O . LEU A 1 90 ? -6.381 -2.146 2.665 1.00 98.56 90 LEU A O 1
ATOM 727 N N . GLU A 1 91 ? -6.449 -3.889 1.251 1.00 98.62 91 GLU A N 1
ATOM 728 C CA . GLU A 1 91 ? -7.772 -3.574 0.693 1.00 98.62 91 GLU A CA 1
ATOM 729 C C . GLU A 1 91 ? -8.869 -3.660 1.757 1.00 98.62 91 GLU A C 1
ATOM 731 O O . GLU A 1 91 ? -9.700 -2.756 1.856 1.00 98.62 91 GLU A O 1
ATOM 736 N N . TRP A 1 92 ? -8.858 -4.708 2.588 1.00 98.62 92 TRP A N 1
ATOM 737 C CA . TRP A 1 92 ? -9.780 -4.818 3.717 1.00 98.62 92 TRP A CA 1
ATOM 738 C C . TRP A 1 92 ? -9.663 -3.604 4.642 1.00 98.62 92 TRP A C 1
ATOM 740 O O . TRP A 1 92 ? -10.668 -2.965 4.939 1.00 98.62 92 TRP A O 1
ATOM 750 N N . ALA A 1 93 ? -8.449 -3.226 5.042 1.00 98.38 93 ALA A N 1
ATOM 751 C CA . ALA A 1 93 ? -8.256 -2.082 5.925 1.00 98.38 93 ALA A CA 1
ATOM 752 C C . ALA A 1 93 ? -8.777 -0.789 5.283 1.00 98.38 93 ALA A C 1
ATOM 754 O O . ALA A 1 93 ? -9.516 -0.041 5.917 1.00 98.38 93 ALA A O 1
ATOM 755 N N . ALA A 1 94 ? -8.466 -0.569 4.005 1.00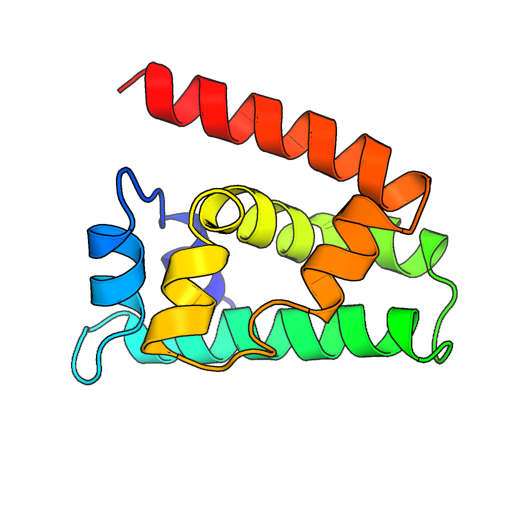 98.25 94 ALA A N 1
ATOM 756 C CA . ALA A 1 94 ? -8.873 0.611 3.250 1.00 98.25 94 ALA A CA 1
ATOM 757 C C . ALA A 1 94 ? -10.387 0.708 2.987 1.00 98.25 94 ALA A C 1
ATOM 759 O O . ALA A 1 94 ? -10.889 1.808 2.777 1.00 98.25 94 ALA A O 1
ATOM 760 N N . THR A 1 95 ? -11.118 -0.412 2.961 1.00 98.00 95 THR A N 1
ATOM 761 C CA . THR A 1 95 ? -12.516 -0.435 2.484 1.00 98.00 95 THR A CA 1
ATOM 762 C C . THR A 1 95 ? -13.529 -0.968 3.489 1.00 98.00 95 THR A C 1
ATOM 764 O O . THR A 1 95 ? -14.721 -0.720 3.324 1.00 98.00 95 THR A O 1
ATOM 767 N N . GLN A 1 96 ? -13.096 -1.675 4.532 1.00 97.94 96 GLN A N 1
ATOM 768 C CA . GLN A 1 96 ? -13.975 -2.354 5.494 1.00 97.94 96 GLN A CA 1
ATOM 769 C C . GLN A 1 96 ? -13.852 -1.813 6.921 1.00 97.94 96 GLN A C 1
ATOM 771 O O . GLN A 1 96 ? -14.631 -2.209 7.781 1.00 97.94 96 GLN A O 1
ATOM 776 N N . THR A 1 97 ? -12.927 -0.886 7.182 1.00 97.06 97 THR A N 1
ATOM 777 C CA . THR A 1 97 ? -12.794 -0.214 8.486 1.00 97.06 97 THR A CA 1
ATOM 778 C C . THR A 1 97 ? -13.093 1.273 8.331 1.00 97.06 97 THR A C 1
ATOM 780 O O . THR A 1 97 ? -12.741 1.867 7.311 1.00 97.06 97 THR A O 1
ATOM 783 N N . ASP A 1 98 ? -13.745 1.896 9.311 1.00 95.88 98 ASP A N 1
ATOM 784 C CA . ASP A 1 98 ? -14.143 3.303 9.182 1.00 95.88 98 ASP A CA 1
ATOM 785 C C . ASP A 1 98 ? -12.933 4.244 9.224 1.00 95.88 98 ASP A C 1
ATOM 787 O O . ASP A 1 98 ? -12.785 5.095 8.344 1.00 95.88 98 ASP A O 1
ATOM 791 N N . THR A 1 99 ? -12.004 4.013 10.155 1.00 95.75 99 THR A N 1
ATOM 792 C CA . THR A 1 99 ? -10.724 4.736 10.239 1.00 95.75 99 THR A CA 1
ATOM 793 C C . THR A 1 99 ? -9.895 4.572 8.962 1.00 95.75 99 THR A C 1
ATOM 795 O O . THR A 1 99 ? -9.343 5.538 8.431 1.00 95.75 99 THR A O 1
ATOM 798 N N . GLY A 1 100 ? -9.829 3.351 8.422 1.00 97.56 100 GLY A N 1
ATOM 799 C CA . GLY A 1 100 ? -9.059 3.059 7.217 1.00 97.56 100 GLY A CA 1
ATOM 800 C C . GLY A 1 100 ? -9.649 3.693 5.964 1.00 97.56 100 GLY A C 1
ATOM 801 O O . GLY A 1 100 ? -8.881 4.244 5.181 1.00 97.56 100 GLY A O 1
ATOM 802 N N . LYS A 1 101 ? -10.981 3.710 5.800 1.00 97.94 101 LYS A N 1
ATOM 803 C CA . LYS A 1 101 ? -11.653 4.410 4.687 1.00 97.94 101 LYS A CA 1
ATOM 804 C C . LYS A 1 101 ? -11.312 5.897 4.668 1.00 97.94 101 LYS A C 1
ATOM 806 O O . LYS A 1 101 ? -10.872 6.405 3.640 1.00 97.94 101 LYS A O 1
ATOM 811 N N . GLN A 1 102 ? -11.465 6.574 5.809 1.00 96.75 102 GLN A N 1
ATOM 812 C CA . GLN A 1 102 ? -11.187 8.009 5.929 1.00 96.75 102 GLN A CA 1
ATOM 813 C C . GLN A 1 102 ? -9.727 8.322 5.594 1.00 96.75 102 GLN A C 1
ATOM 815 O O . GLN A 1 102 ? -9.428 9.233 4.818 1.00 96.75 102 GLN A O 1
ATOM 820 N N . TYR A 1 103 ? -8.800 7.540 6.153 1.00 96.94 103 TYR A N 1
ATOM 821 C CA . TYR A 1 103 ? -7.383 7.766 5.916 1.00 96.94 103 TYR A CA 1
ATOM 822 C C . TYR A 1 103 ? -6.995 7.444 4.466 1.00 96.94 103 TYR A C 1
ATOM 824 O O . TYR A 1 103 ? -6.254 8.194 3.827 1.00 96.94 103 TYR A O 1
ATOM 832 N N . PHE A 1 104 ? -7.528 6.355 3.917 1.00 98.06 104 PHE A N 1
ATOM 833 C CA . PHE A 1 104 ? -7.269 5.942 2.547 1.00 98.06 104 PHE A CA 1
ATOM 834 C C . PHE A 1 104 ? -7.771 6.965 1.526 1.00 98.06 104 PHE A C 1
ATOM 836 O O . PHE A 1 104 ? -7.024 7.289 0.607 1.00 98.06 104 PHE A O 1
ATOM 843 N N . GLU A 1 105 ? -8.961 7.540 1.712 1.00 98.00 105 GLU A N 1
ATOM 844 C CA . GLU A 1 105 ? -9.494 8.597 0.842 1.00 98.00 105 GLU A CA 1
ATOM 845 C C . GLU A 1 105 ? -8.553 9.813 0.789 1.00 98.00 105 GLU A C 1
ATOM 847 O O . GLU A 1 105 ? -8.194 10.298 -0.291 1.00 98.00 105 GLU A O 1
ATOM 852 N N . MET A 1 106 ? -8.057 10.257 1.950 1.00 97.75 106 MET A N 1
ATOM 853 C CA . MET A 1 106 ? -7.069 11.337 2.023 1.00 97.75 106 MET A CA 1
ATOM 854 C C . MET A 1 106 ? -5.780 10.982 1.259 1.00 97.75 106 MET A C 1
ATOM 856 O O . MET A 1 106 ? -5.253 11.803 0.498 1.00 97.75 106 MET A O 1
ATOM 860 N N . LEU A 1 107 ? -5.265 9.762 1.442 1.00 97.75 107 LEU A N 1
ATOM 861 C CA . LEU A 1 107 ? -4.040 9.294 0.789 1.00 97.75 107 LEU A CA 1
ATOM 862 C C . LEU A 1 107 ? -4.217 9.136 -0.727 1.00 97.75 107 LEU A C 1
ATOM 864 O O . LEU A 1 107 ? -3.325 9.528 -1.480 1.00 97.75 107 LEU A O 1
ATOM 868 N N . GLN A 1 108 ? -5.365 8.637 -1.190 1.00 97.31 108 GLN A N 1
ATOM 869 C CA . GLN A 1 108 ? -5.703 8.564 -2.613 1.00 97.31 108 GLN A CA 1
ATOM 870 C C . GLN A 1 108 ? -5.723 9.955 -3.244 1.00 97.31 108 GLN A C 1
ATOM 872 O O . GLN A 1 108 ? -5.078 10.164 -4.274 1.00 97.31 108 GLN A O 1
ATOM 877 N N . GLY A 1 109 ? -6.376 10.926 -2.599 1.00 97.50 109 GLY A N 1
ATOM 878 C CA . GLY A 1 109 ? -6.395 12.308 -3.072 1.00 97.50 109 GLY A CA 1
ATOM 879 C C . GLY A 1 109 ? -4.991 12.913 -3.175 1.00 97.50 109 GLY A C 1
ATOM 880 O O . GLY A 1 109 ? -4.678 13.608 -4.144 1.00 97.50 109 GLY A O 1
ATOM 881 N N . PHE A 1 110 ? -4.106 12.617 -2.218 1.00 96.75 110 PHE A N 1
ATOM 882 C CA . PHE A 1 110 ? -2.704 13.037 -2.283 1.00 96.75 110 PHE A CA 1
ATOM 883 C C . PHE A 1 110 ? -1.948 12.377 -3.446 1.00 96.75 110 PHE A C 1
ATOM 885 O O . PHE A 1 110 ? -1.251 13.064 -4.198 1.00 96.75 110 PHE A O 1
ATOM 892 N N . VAL A 1 111 ? -2.093 11.058 -3.618 1.00 97.19 111 VAL A N 1
ATOM 893 C CA . VAL A 1 111 ? -1.428 10.305 -4.690 1.00 97.19 111 VAL A CA 1
ATOM 894 C C . VAL A 1 111 ? -1.864 10.813 -6.064 1.00 97.19 111 VAL A C 1
ATOM 896 O O . VAL A 1 111 ? -1.009 11.120 -6.896 1.00 97.19 111 VAL A O 1
ATOM 899 N N . GLN A 1 112 ? -3.170 10.982 -6.278 1.00 95.62 112 GLN A N 1
ATOM 900 C CA . GLN A 1 112 ? -3.733 11.485 -7.533 1.00 95.62 112 GLN A CA 1
ATOM 901 C C . GLN A 1 112 ? -3.225 12.890 -7.864 1.00 95.62 112 GLN A C 1
ATOM 903 O O . GLN A 1 112 ? -2.724 13.117 -8.964 1.00 95.62 112 GLN A O 1
ATOM 908 N N . LYS A 1 113 ? -3.273 13.825 -6.902 1.00 96.56 113 LYS A N 1
ATOM 909 C CA . LYS A 1 113 ? -2.761 15.193 -7.096 1.00 96.56 113 LYS A CA 1
ATOM 910 C C . LYS A 1 113 ? -1.285 15.201 -7.485 1.00 96.56 113 LYS A C 1
ATOM 912 O O . LYS A 1 113 ? -0.883 15.946 -8.374 1.00 96.56 113 LYS A O 1
ATOM 917 N N . ARG A 1 114 ? -0.469 14.363 -6.840 1.00 95.50 114 ARG A N 1
ATOM 918 C CA . ARG A 1 114 ? 0.965 14.280 -7.131 1.00 95.50 114 ARG A CA 1
ATOM 919 C C . ARG A 1 114 ? 1.258 13.691 -8.508 1.00 95.50 114 ARG A C 1
ATOM 921 O O . ARG A 1 114 ? 2.179 14.168 -9.165 1.00 95.50 114 ARG A O 1
ATOM 928 N N . LEU A 1 115 ? 0.517 12.667 -8.924 1.00 93.38 115 LEU A N 1
ATOM 929 C CA . LEU A 1 115 ? 0.673 12.068 -10.251 1.00 93.38 115 LEU A CA 1
ATOM 930 C C . LEU A 1 115 ? 0.182 13.007 -11.362 1.00 93.38 115 LEU A C 1
ATOM 932 O O . LEU A 1 115 ? 0.789 13.032 -12.424 1.00 93.38 115 LEU A O 1
ATOM 936 N N . ALA A 1 116 ? -0.846 13.823 -11.103 1.00 91.88 116 ALA A N 1
ATOM 937 C CA . ALA A 1 116 ? -1.351 14.817 -12.053 1.00 91.88 116 ALA A CA 1
ATOM 938 C C . ALA A 1 116 ? -0.423 16.035 -12.235 1.00 91.88 116 ALA A C 1
ATOM 940 O O . ALA A 1 116 ? -0.428 16.661 -13.289 1.00 91.88 116 ALA A O 1
ATOM 941 N N . ALA A 1 117 ? 0.378 16.385 -11.223 1.00 87.00 117 ALA A N 1
ATOM 942 C CA . ALA A 1 117 ? 1.275 17.545 -11.253 1.00 87.00 117 ALA A CA 1
ATOM 943 C C . ALA A 1 117 ? 2.606 17.310 -12.008 1.00 87.00 117 ALA A C 1
ATOM 945 O O . ALA A 1 117 ? 3.477 18.182 -11.971 1.00 87.00 117 ALA A O 1
ATOM 946 N N . LYS A 1 118 ? 2.803 16.143 -12.639 1.00 58.66 118 LYS A N 1
ATOM 947 C CA . LYS A 1 118 ? 4.052 15.736 -13.311 1.00 58.66 118 LYS A CA 1
ATOM 948 C C . LYS A 1 118 ? 3.840 15.074 -14.668 1.00 58.66 118 LYS A C 1
ATOM 950 O O . LYS A 1 118 ? 4.463 15.544 -15.636 1.00 58.66 118 LYS A O 1
#

Sequence (118 aa):
MRTSRDAINGFWPKSYDDVKAYSAPGHPVNAAWRQVTSYWEMVFGMAHHGIVASDFWIENNGEGLFLFAKVAPYLNEIRAEGSPRSFQHLEWAATQTDTGKQYFEMLQGFVQKRLAAK

Radius of gyration: 13.72 Å; chains: 1; bounding box: 31×31×34 Å

Secondary structure (DSSP, 8-state):
-HHHHHHHHT---SSHHHHHHHHSTT-TTHHHHHHHHHHHHHHHHHHHTTSS-HHHHHHH-HHHHHHHHHHGGGHHHHHHHS-TTTTHHHHHHHHHSHHHHHHHHHHHHHHHHHHHT-